Protein AF-A0A0M3JP18-F1 (afdb_monomer_lite)

Radius of gyration: 16.52 Å; chains: 1; bounding box: 40×25×47 Å

Organism: Anisakis simplex (NCBI:txid6269)

Foldseek 3Di:
DLVVLVVVVVVCVVCVLQADDDDDDDDDPDPDPDDDDPDDDNSDPPPRHRDADVNHRVVNVVVVVLVVVLVCCVVPPVVPVSSNVD

Structure (mmCIF, N/CA/C/O backbone):
data_AF-A0A0M3JP18-F1
#
_entry.id   AF-A0A0M3JP18-F1
#
loop_
_atom_site.group_PDB
_atom_site.id
_atom_site.type_symbol
_atom_site.label_atom_id
_atom_site.label_alt_id
_atom_site.label_comp_id
_atom_site.label_asym_id
_atom_site.label_entity_id
_atom_site.label_seq_id
_atom_site.pdbx_PDB_ins_code
_atom_site.Cartn_x
_atom_site.Cartn_y
_atom_site.Cartn_z
_atom_site.occupancy
_atom_site.B_iso_or_equiv
_atom_site.auth_seq_id
_atom_site.auth_comp_id
_atom_site.auth_asym_id
_atom_site.auth_atom_id
_atom_site.pdbx_PDB_model_num
ATOM 1 N N . MET A 1 1 ? -4.655 1.740 18.080 1.00 81.56 1 MET A N 1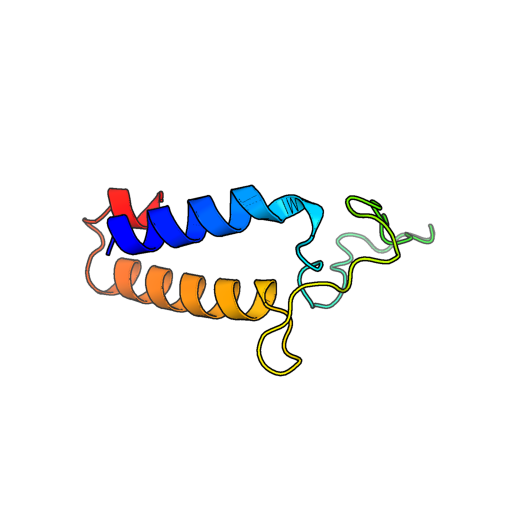
ATOM 2 C CA . MET A 1 1 ? -4.831 1.581 16.621 1.00 81.56 1 MET A CA 1
ATOM 3 C C . MET A 1 1 ? -4.063 2.664 15.879 1.00 81.56 1 MET A C 1
ATOM 5 O O . MET A 1 1 ? -3.085 2.311 15.238 1.00 81.56 1 MET A O 1
ATOM 9 N N . LEU A 1 2 ? -4.382 3.949 16.089 1.00 87.75 2 LEU A N 1
ATOM 10 C CA . LEU A 1 2 ? -3.635 5.096 15.545 1.00 87.75 2 LEU A CA 1
ATOM 11 C C . LEU A 1 2 ? -2.104 4.974 15.645 1.00 87.75 2 LEU A C 1
ATOM 13 O O . LEU A 1 2 ? -1.412 5.120 14.649 1.00 87.75 2 LEU A O 1
ATOM 17 N N . GLN A 1 3 ? -1.563 4.648 16.823 1.00 91.94 3 GLN A N 1
ATOM 18 C CA . GLN A 1 3 ? -0.110 4.514 16.997 1.00 91.94 3 GLN A CA 1
ATOM 19 C C . GLN A 1 3 ? 0.496 3.411 16.115 1.00 91.94 3 GLN A C 1
ATOM 21 O O . GLN A 1 3 ? 1.565 3.594 15.545 1.00 91.94 3 GLN A O 1
ATOM 26 N N . SER A 1 4 ? -0.190 2.276 15.970 1.00 92.19 4 SER A N 1
ATOM 27 C CA . SER A 1 4 ? 0.259 1.185 15.098 1.00 92.19 4 SER A CA 1
ATOM 28 C C . SER A 1 4 ? 0.228 1.601 13.626 1.00 92.19 4 SER A C 1
ATOM 30 O O . SER A 1 4 ? 1.157 1.280 12.893 1.00 92.19 4 SER A O 1
ATOM 32 N N . LEU A 1 5 ? -0.796 2.354 13.211 1.00 91.38 5 LEU A N 1
ATOM 33 C CA . LEU A 1 5 ? -0.888 2.914 11.860 1.00 91.38 5 LEU A CA 1
ATOM 34 C C . LEU A 1 5 ? 0.230 3.925 11.590 1.00 91.38 5 LEU A C 1
ATOM 36 O O . LEU A 1 5 ? 0.901 3.833 10.568 1.00 91.38 5 LEU A O 1
ATOM 40 N N . ALA A 1 6 ? 0.518 4.800 12.554 1.00 92.12 6 ALA A N 1
ATOM 41 C CA . ALA A 1 6 ? 1.619 5.754 12.464 1.00 92.12 6 ALA A CA 1
ATOM 42 C C . ALA A 1 6 ? 2.986 5.060 12.327 1.00 92.12 6 ALA A C 1
ATOM 44 O O . ALA A 1 6 ? 3.837 5.516 11.562 1.00 92.12 6 ALA A O 1
ATOM 45 N N . VAL A 1 7 ? 3.199 3.935 13.022 1.00 94.50 7 VAL A N 1
ATOM 46 C CA . VAL A 1 7 ? 4.414 3.117 12.865 1.00 94.50 7 VAL A CA 1
ATOM 47 C C . VAL A 1 7 ? 4.496 2.535 11.455 1.00 94.50 7 VAL A C 1
ATOM 49 O O . VAL A 1 7 ? 5.533 2.668 10.813 1.00 94.50 7 VAL A O 1
ATOM 52 N N . VAL A 1 8 ? 3.412 1.941 1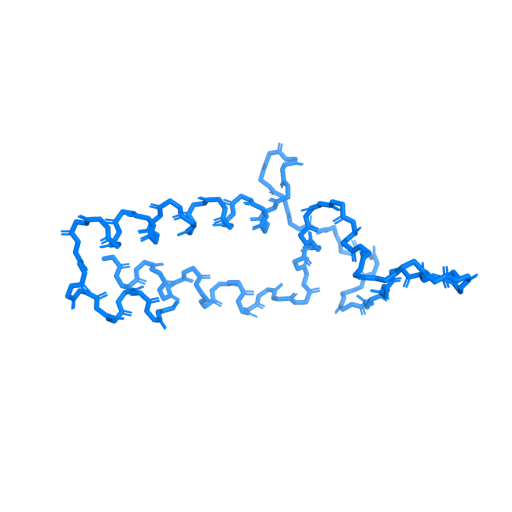0.943 1.00 92.88 8 VAL A N 1
ATOM 53 C CA . VAL A 1 8 ? 3.383 1.390 9.576 1.00 92.88 8 VAL A CA 1
ATOM 54 C C . VAL A 1 8 ? 3.668 2.482 8.541 1.00 92.88 8 VAL A C 1
ATOM 56 O O . VAL A 1 8 ? 4.532 2.295 7.685 1.00 92.88 8 VAL A O 1
ATOM 59 N N . SER A 1 9 ? 3.010 3.636 8.662 1.00 91.31 9 SER A N 1
ATOM 60 C CA . SER A 1 9 ? 3.194 4.802 7.790 1.00 91.31 9 SER A CA 1
ATOM 61 C C . SER A 1 9 ? 4.642 5.314 7.812 1.00 91.31 9 SER A C 1
ATOM 63 O O . SER A 1 9 ? 5.267 5.492 6.761 1.00 91.31 9 SER A O 1
ATOM 65 N N . SER A 1 10 ? 5.234 5.441 9.005 1.00 93.75 10 SER A N 1
ATOM 66 C CA . SER A 1 10 ? 6.631 5.866 9.178 1.00 93.75 10 SER A CA 1
ATOM 67 C C . SER A 1 10 ? 7.618 4.865 8.574 1.00 93.75 10 SER A C 1
ATOM 69 O O . SER A 1 10 ? 8.551 5.260 7.875 1.00 93.75 10 SER A O 1
ATOM 71 N N . CYS A 1 11 ? 7.402 3.563 8.796 1.00 92.38 11 CYS A N 1
ATOM 72 C CA . CYS A 1 11 ? 8.238 2.509 8.228 1.00 92.38 11 CYS A CA 1
ATOM 73 C C . CYS A 1 11 ? 8.197 2.529 6.699 1.00 92.38 11 CYS A C 1
ATOM 75 O O . CYS A 1 11 ? 9.256 2.557 6.078 1.00 92.38 11 CYS A O 1
ATOM 77 N N . LEU A 1 12 ? 7.003 2.559 6.094 1.00 91.00 12 LEU A N 1
ATOM 78 C CA . LEU A 1 12 ? 6.849 2.602 4.636 1.00 91.00 12 LEU A CA 1
ATOM 79 C C . LEU A 1 12 ? 7.485 3.852 4.027 1.00 91.00 12 LEU A C 1
ATOM 81 O O . LEU A 1 12 ? 8.146 3.758 2.996 1.00 91.00 12 LEU A O 1
ATOM 85 N N . SER A 1 13 ? 7.325 5.004 4.678 1.00 90.69 13 SER A N 1
ATOM 86 C CA . SER A 1 13 ? 7.936 6.259 4.233 1.00 90.69 13 SER A CA 1
ATOM 87 C C . SER A 1 13 ? 9.463 6.169 4.246 1.00 90.69 13 SER A C 1
ATOM 89 O O . SER A 1 13 ? 10.113 6.534 3.263 1.00 90.69 13 SER A O 1
ATOM 91 N N . GLY A 1 14 ? 10.033 5.604 5.316 1.00 90.12 14 GLY A N 1
ATOM 92 C CA . GLY A 1 14 ? 11.478 5.433 5.478 1.00 90.12 14 GLY A CA 1
ATOM 93 C C . GLY A 1 14 ? 12.122 4.504 4.445 1.00 90.12 14 GLY A C 1
ATOM 94 O O . GLY A 1 14 ? 13.284 4.698 4.101 1.00 90.12 14 GLY A O 1
ATOM 95 N N . ILE A 1 15 ? 11.376 3.531 3.913 1.00 88.69 15 ILE A N 1
ATOM 96 C CA . ILE A 1 15 ? 11.866 2.596 2.884 1.00 88.69 15 ILE A CA 1
ATOM 97 C C . ILE A 1 15 ? 11.251 2.837 1.500 1.00 88.69 15 ILE A C 1
ATOM 99 O O . ILE A 1 15 ? 11.363 1.990 0.621 1.00 88.69 15 ILE A O 1
ATOM 103 N N . SER A 1 16 ? 10.609 3.985 1.280 1.00 87.75 16 SER A N 1
ATOM 104 C CA . SER A 1 16 ? 9.817 4.264 0.072 1.00 87.75 16 SER A CA 1
ATOM 105 C C . SER A 1 16 ? 10.568 4.036 -1.244 1.00 87.75 16 SER A C 1
ATOM 107 O O . SER A 1 16 ? 9.980 3.532 -2.197 1.00 87.75 16 SER A O 1
ATOM 109 N N . ALA A 1 17 ? 11.871 4.330 -1.280 1.00 84.88 17 ALA A N 1
ATOM 110 C CA . ALA A 1 17 ? 12.721 4.129 -2.451 1.00 84.88 17 ALA A CA 1
ATOM 111 C C . ALA A 1 17 ? 12.998 2.651 -2.787 1.00 84.88 17 ALA A C 1
ATOM 113 O O . ALA A 1 17 ? 13.299 2.335 -3.933 1.00 84.88 17 ALA A O 1
ATOM 114 N N . SER A 1 18 ? 12.916 1.741 -1.812 1.00 87.19 18 SER A N 1
ATOM 115 C CA . SER A 1 18 ? 13.150 0.308 -2.029 1.00 87.19 18 SER A CA 1
ATOM 116 C C . SER A 1 18 ? 11.869 -0.500 -2.190 1.00 87.19 18 SER A C 1
ATOM 118 O O . SER A 1 18 ? 11.940 -1.663 -2.584 1.00 87.19 18 SER A O 1
ATOM 120 N N . LEU A 1 19 ? 10.706 0.084 -1.888 1.00 88.06 19 LEU A N 1
ATOM 121 C CA . LEU A 1 19 ? 9.434 -0.617 -1.993 1.00 88.06 19 LEU A CA 1
ATOM 122 C C . LEU A 1 19 ? 9.152 -1.035 -3.444 1.00 88.06 19 LEU A C 1
ATOM 124 O O . LEU A 1 19 ? 9.266 -0.209 -4.352 1.00 88.06 19 LEU A O 1
ATOM 128 N N . PRO A 1 20 ? 8.706 -2.282 -3.677 1.00 87.69 20 PRO A N 1
ATOM 129 C CA . PRO A 1 20 ? 8.206 -2.676 -4.988 1.00 87.69 20 PRO A CA 1
ATOM 130 C C . PRO A 1 20 ? 6.972 -1.845 -5.392 1.00 87.69 20 PRO A C 1
ATOM 132 O O . PRO A 1 20 ? 6.254 -1.284 -4.554 1.00 87.69 20 PRO A O 1
ATOM 135 N N . ALA A 1 21 ? 6.706 -1.773 -6.698 1.00 85.88 21 ALA A N 1
ATOM 136 C CA . ALA A 1 21 ? 5.446 -1.243 -7.215 1.00 85.88 21 ALA A CA 1
ATOM 137 C C . ALA A 1 21 ? 4.258 -2.083 -6.713 1.00 85.88 21 ALA A C 1
ATOM 139 O O . ALA A 1 21 ? 4.430 -3.250 -6.376 1.00 85.88 21 ALA A O 1
ATOM 140 N N . LEU A 1 22 ? 3.058 -1.499 -6.659 1.00 88.19 22 LEU A N 1
ATOM 141 C CA . LEU A 1 22 ? 1.841 -2.277 -6.402 1.00 88.19 22 LEU A CA 1
ATOM 142 C C . LEU A 1 22 ? 1.602 -3.247 -7.560 1.00 88.19 22 LEU A C 1
ATOM 144 O O . LEU A 1 22 ? 1.777 -2.870 -8.722 1.00 88.19 22 LEU A O 1
ATOM 148 N N . SER A 1 23 ? 1.189 -4.474 -7.252 1.00 86.69 23 SER A N 1
ATOM 149 C CA . SER A 1 23 ? 0.790 -5.417 -8.295 1.00 86.69 23 SER A CA 1
ATOM 150 C C . SER A 1 23 ? -0.594 -5.057 -8.833 1.00 86.69 23 SER A C 1
ATOM 152 O O . SER A 1 23 ? -1.464 -4.581 -8.106 1.00 86.69 23 SER A O 1
ATOM 154 N N . GLY A 1 24 ? -0.826 -5.322 -10.116 1.00 84.50 24 GLY A N 1
ATOM 155 C CA . GLY A 1 24 ? -2.144 -5.173 -10.722 1.00 84.50 24 GLY A CA 1
ATOM 156 C C . GLY A 1 24 ? -2.088 -4.904 -12.222 1.00 84.50 24 GLY A C 1
ATOM 157 O O . GLY A 1 24 ? -1.025 -4.588 -12.764 1.00 84.50 24 GLY A O 1
ATOM 158 N N . PRO A 1 25 ? -3.227 -5.041 -12.917 1.00 82.62 25 PRO A N 1
ATOM 159 C CA . PRO A 1 25 ? -3.316 -4.665 -14.316 1.00 82.62 25 PRO A CA 1
ATOM 160 C C . PRO A 1 25 ? -3.196 -3.144 -14.460 1.00 82.62 25 PRO A C 1
ATOM 162 O O . PRO A 1 25 ? -3.767 -2.381 -13.680 1.00 82.62 25 PRO A O 1
ATOM 165 N N . LEU A 1 26 ? -2.491 -2.695 -15.497 1.00 77.88 26 LEU A N 1
ATOM 166 C CA . LEU A 1 26 ? -2.482 -1.284 -15.871 1.00 77.88 26 LEU A CA 1
ATOM 167 C C . LEU A 1 26 ? -3.889 -0.874 -16.318 1.00 77.88 26 LEU A C 1
ATOM 169 O O . LEU A 1 26 ? -4.420 -1.410 -17.293 1.00 77.88 26 LEU A O 1
ATOM 173 N N . LEU A 1 27 ? -4.481 0.091 -15.614 1.00 79.06 27 LEU A N 1
ATOM 174 C CA . LEU A 1 27 ? -5.767 0.665 -15.991 1.00 79.06 27 LEU A CA 1
ATOM 175 C C . LEU A 1 27 ? -5.578 1.562 -17.218 1.00 79.06 27 LEU A C 1
ATOM 177 O O . LEU A 1 27 ? -4.913 2.596 -17.155 1.00 79.06 27 LEU A O 1
ATOM 181 N N . LYS A 1 28 ? -6.169 1.165 -18.347 1.00 75.00 28 LYS A N 1
ATOM 182 C CA . LYS A 1 28 ? -6.250 2.002 -19.546 1.00 75.00 28 LYS A CA 1
ATOM 183 C C . LYS A 1 28 ? -7.522 2.837 -19.465 1.00 75.00 28 LYS A C 1
ATOM 185 O O . L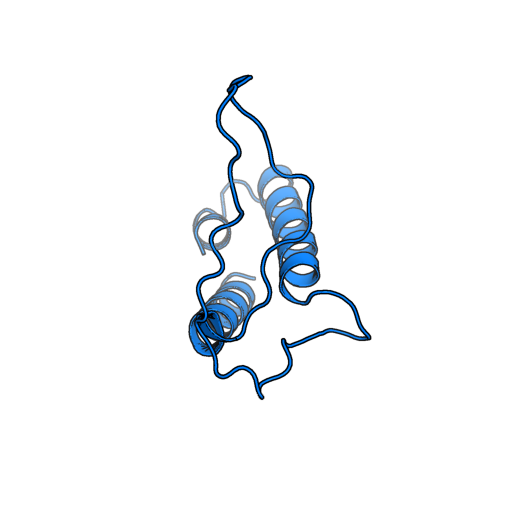YS A 1 28 ? -8.614 2.315 -19.645 1.00 75.00 28 LYS A O 1
ATOM 190 N N . PHE A 1 29 ? -7.376 4.126 -19.173 1.00 70.06 29 PHE A N 1
ATOM 191 C CA . PHE A 1 29 ? -8.511 5.052 -19.086 1.00 70.06 29 PHE A CA 1
ATOM 192 C C . PHE A 1 29 ? -9.069 5.453 -20.456 1.00 70.06 29 PHE A C 1
ATOM 194 O O . PHE A 1 29 ? -10.221 5.860 -20.553 1.00 70.06 29 PHE A O 1
ATOM 201 N N . ILE A 1 30 ? -8.247 5.363 -21.505 1.00 78.12 30 ILE A N 1
ATOM 202 C CA . ILE A 1 30 ? -8.604 5.713 -22.879 1.00 78.12 30 ILE A CA 1
ATOM 203 C C . ILE A 1 30 ? -7.910 4.716 -23.807 1.00 78.12 30 ILE A C 1
ATOM 205 O O . ILE A 1 30 ? -6.720 4.427 -23.631 1.00 78.12 30 ILE A O 1
ATOM 209 N N . ASP A 1 31 ? -8.634 4.220 -24.808 1.00 73.56 31 ASP A N 1
ATOM 210 C CA . ASP A 1 31 ? -8.036 3.476 -25.911 1.00 73.56 31 ASP A CA 1
ATOM 211 C C . ASP A 1 31 ? -7.187 4.428 -26.747 1.00 73.56 31 ASP A C 1
ATOM 213 O O . ASP A 1 31 ? -7.676 5.271 -27.497 1.00 73.56 31 ASP A O 1
ATOM 217 N N . THR A 1 32 ? -5.879 4.322 -26.566 1.00 74.88 32 THR A N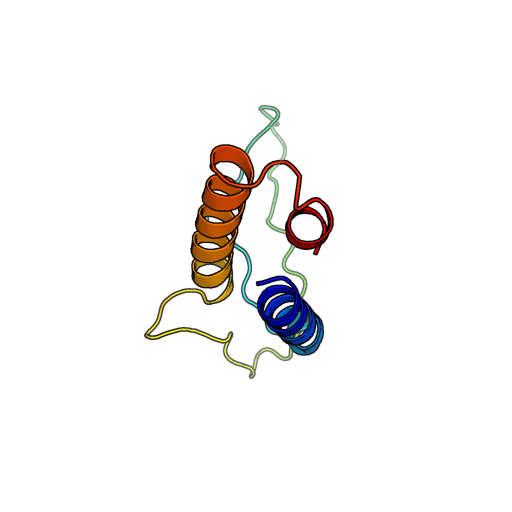 1
ATOM 218 C CA . THR A 1 32 ? -4.895 5.146 -27.254 1.00 74.88 32 THR A CA 1
ATOM 219 C C . THR A 1 32 ? -4.097 4.301 -28.246 1.00 74.88 32 THR A C 1
ATOM 221 O O . THR A 1 32 ? -3.649 3.202 -27.900 1.00 74.88 32 THR A O 1
ATOM 224 N N . PRO A 1 33 ? -3.866 4.796 -29.475 1.00 77.62 33 PRO A N 1
ATOM 225 C CA . PRO A 1 33 ? -2.970 4.138 -30.423 1.00 77.62 33 PRO A CA 1
ATOM 226 C C . PRO A 1 33 ? -1.495 4.248 -29.996 1.00 77.62 33 PRO A C 1
ATOM 228 O O . PRO A 1 33 ? -0.630 3.588 -30.572 1.00 77.62 33 PRO A O 1
ATOM 231 N N . VAL A 1 34 ? -1.188 5.082 -28.994 1.00 78.31 34 VAL A N 1
ATOM 232 C CA . VAL A 1 34 ? 0.169 5.292 -28.487 1.00 78.31 34 VAL A CA 1
ATOM 233 C C . VAL A 1 34 ? 0.519 4.204 -27.474 1.00 78.31 34 VAL A C 1
ATOM 235 O O . VAL A 1 34 ? -0.186 3.986 -26.491 1.00 78.31 34 VAL A O 1
ATOM 238 N N . LYS A 1 35 ? 1.650 3.524 -27.686 1.00 75.50 35 LYS A N 1
ATOM 239 C CA . LYS A 1 35 ? 2.178 2.560 -26.715 1.00 75.50 35 LYS A CA 1
ATOM 240 C C . LYS A 1 35 ? 2.621 3.300 -25.452 1.00 75.50 35 LYS A C 1
ATOM 242 O O . LYS A 1 35 ? 3.577 4.071 -25.493 1.00 75.50 35 LYS A O 1
ATOM 247 N N . PHE A 1 36 ? 1.942 3.041 -24.341 1.00 71.88 36 PHE A N 1
ATOM 248 C CA . PHE A 1 36 ? 2.389 3.459 -23.018 1.00 71.88 36 PHE A CA 1
ATOM 249 C C . PHE A 1 36 ? 3.360 2.425 -22.459 1.00 71.88 36 PHE A C 1
ATOM 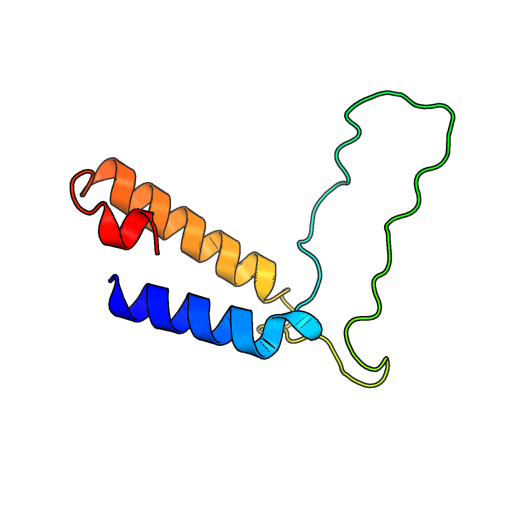251 O O . PHE A 1 36 ? 3.053 1.232 -22.429 1.00 71.88 36 PHE A O 1
ATOM 258 N N . TYR A 1 37 ? 4.515 2.897 -22.004 1.00 72.56 37 TYR A N 1
ATOM 259 C CA . TYR A 1 37 ? 5.474 2.086 -21.270 1.00 72.56 37 TYR A CA 1
ATOM 260 C C . TYR A 1 37 ? 5.368 2.441 -19.788 1.00 72.56 37 TYR A C 1
ATOM 262 O O . TYR A 1 37 ? 5.243 3.629 -19.466 1.00 72.56 37 TYR A O 1
ATOM 270 N N . PRO A 1 38 ? 5.380 1.446 -18.887 1.00 69.69 38 PRO A N 1
ATOM 271 C CA . PRO A 1 38 ? 5.430 1.722 -17.464 1.00 69.69 38 PRO A CA 1
ATOM 272 C C . PRO A 1 38 ? 6.686 2.540 -17.171 1.00 69.69 38 PRO A C 1
ATOM 274 O O . PRO A 1 38 ? 7.781 2.225 -17.635 1.00 69.69 38 PRO A O 1
ATOM 277 N N . PHE A 1 39 ? 6.509 3.629 -16.433 1.00 69.50 39 PHE A N 1
ATOM 278 C CA . PHE A 1 39 ? 7.626 4.451 -16.010 1.00 69.50 39 PHE A CA 1
ATOM 279 C C . PHE A 1 39 ? 8.412 3.698 -14.932 1.00 69.50 39 PHE A C 1
ATOM 281 O O . PHE A 1 39 ? 7.955 3.565 -13.797 1.00 69.50 39 PHE A O 1
ATOM 288 N N . GLU A 1 40 ? 9.583 3.180 -15.296 1.00 64.62 40 GLU A N 1
ATOM 289 C CA . GLU A 1 40 ? 10.494 2.507 -14.371 1.00 64.62 40 GLU A CA 1
ATOM 290 C C . GLU A 1 40 ? 11.373 3.546 -13.670 1.00 64.62 40 GLU A C 1
ATOM 292 O O . GLU A 1 40 ? 12.482 3.863 -14.100 1.00 64.62 40 GLU A O 1
ATOM 297 N N . PHE A 1 41 ? 10.865 4.121 -12.580 1.00 60.84 41 PHE A N 1
ATOM 298 C CA . PHE A 1 41 ? 11.694 4.968 -11.731 1.00 60.84 41 PHE A CA 1
ATOM 299 C C . PHE A 1 41 ? 12.674 4.080 -10.949 1.00 60.84 41 PHE A C 1
ATOM 301 O O . PHE A 1 41 ? 12.279 3.388 -10.009 1.00 60.84 41 PHE A O 1
ATOM 308 N N . LEU A 1 42 ? 13.954 4.083 -11.333 1.00 62.28 42 LEU A N 1
ATOM 309 C CA . LEU A 1 42 ? 15.026 3.443 -10.562 1.00 62.28 42 LEU A CA 1
ATOM 310 C C . LEU A 1 42 ? 15.296 4.260 -9.288 1.00 62.28 42 LEU A C 1
ATOM 312 O O . LEU A 1 42 ? 16.223 5.063 -9.227 1.00 62.28 42 LEU A O 1
ATOM 316 N N . ALA A 1 43 ? 14.450 4.077 -8.273 1.00 67.62 43 ALA A N 1
ATOM 317 C CA . ALA A 1 43 ? 14.580 4.743 -6.975 1.00 67.62 43 ALA A CA 1
ATOM 318 C C . ALA A 1 43 ? 15.693 4.144 -6.096 1.00 67.62 43 ALA A C 1
ATOM 320 O O . ALA A 1 43 ? 16.219 4.822 -5.215 1.00 67.62 43 ALA A O 1
ATOM 321 N N . ALA A 1 44 ? 16.053 2.881 -6.332 1.00 74.94 44 ALA A N 1
ATOM 322 C CA . ALA A 1 44 ? 17.064 2.147 -5.580 1.00 74.94 44 ALA A CA 1
ATOM 323 C C . ALA A 1 44 ? 18.118 1.534 -6.520 1.00 74.94 44 ALA A C 1
ATOM 325 O O . ALA A 1 44 ? 17.818 1.262 -7.686 1.00 74.94 44 ALA A O 1
ATOM 326 N N . PRO A 1 45 ? 19.348 1.282 -6.027 1.00 80.94 45 PRO A N 1
ATOM 327 C CA . PRO A 1 45 ? 20.362 0.560 -6.788 1.00 80.94 45 PRO A CA 1
ATOM 328 C C . PRO A 1 45 ? 19.839 -0.798 -7.266 1.00 80.94 45 PRO A C 1
ATOM 330 O O . PRO A 1 45 ? 19.193 -1.515 -6.506 1.00 80.94 45 PRO A O 1
ATOM 333 N N . SER A 1 46 ? 20.184 -1.194 -8.491 1.00 76.81 46 SER A N 1
ATOM 334 C CA . SER A 1 46 ? 19.754 -2.467 -9.097 1.00 76.81 46 SER A CA 1
ATOM 335 C C . SER A 1 46 ? 20.218 -3.716 -8.336 1.00 76.81 46 SER A C 1
ATOM 337 O O . SER A 1 46 ? 19.644 -4.790 -8.493 1.00 76.81 46 SER A O 1
ATOM 339 N N . SER A 1 47 ? 21.248 -3.587 -7.497 1.00 82.69 47 SER A N 1
ATOM 340 C CA . SER A 1 47 ? 21.730 -4.643 -6.602 1.00 82.69 47 SER A CA 1
ATOM 341 C C . SER A 1 47 ? 20.820 -4.884 -5.393 1.00 82.69 47 SER A C 1
ATOM 343 O O . SER A 1 47 ? 20.907 -5.941 -4.764 1.00 82.69 47 SER A O 1
ATOM 345 N N . LEU A 1 48 ? 19.955 -3.925 -5.049 1.00 81.62 48 LEU A N 1
ATOM 346 C CA . LEU A 1 48 ? 19.037 -4.040 -3.928 1.00 81.62 48 LEU A CA 1
ATOM 347 C C . LEU A 1 48 ? 17.823 -4.872 -4.347 1.00 81.62 48 LEU A C 1
ATOM 349 O O . LEU A 1 48 ? 17.051 -4.485 -5.222 1.00 81.62 48 LEU A O 1
ATOM 353 N N . LYS A 1 49 ? 17.624 -6.020 -3.697 1.00 83.62 49 LYS A N 1
ATOM 354 C CA . LYS A 1 49 ? 16.403 -6.803 -3.898 1.00 83.62 49 LYS A CA 1
ATOM 355 C C . LYS A 1 49 ? 15.221 -6.087 -3.236 1.00 83.62 49 LYS A C 1
ATOM 357 O O . LYS A 1 49 ? 15.354 -5.693 -2.074 1.00 83.62 49 LYS A O 1
ATOM 362 N N . PRO A 1 50 ? 14.069 -5.963 -3.918 1.00 84.00 50 PRO A N 1
ATOM 363 C CA . PRO A 1 50 ? 12.870 -5.424 -3.299 1.00 84.00 50 PRO A CA 1
ATOM 364 C C . PRO A 1 50 ? 12.487 -6.230 -2.044 1.00 84.00 50 PRO A C 1
ATOM 366 O O . PRO A 1 50 ? 12.606 -7.462 -2.049 1.00 84.00 50 PRO A O 1
ATOM 369 N N . PRO A 1 51 ? 12.025 -5.574 -0.968 1.00 87.19 51 PRO A N 1
ATOM 370 C CA . PRO A 1 51 ? 11.544 -6.251 0.224 1.00 87.19 51 PRO A CA 1
ATOM 371 C C . PRO A 1 51 ? 10.313 -7.103 -0.102 1.00 87.19 51 PRO A C 1
ATOM 373 O O . PRO A 1 51 ? 9.371 -6.653 -0.757 1.00 87.19 51 PRO A O 1
ATOM 376 N N . THR A 1 52 ? 10.311 -8.340 0.394 1.00 91.56 52 THR A N 1
ATOM 377 C CA . THR A 1 52 ? 9.197 -9.285 0.244 1.00 91.56 52 THR A CA 1
ATOM 378 C C . THR A 1 52 ? 8.842 -9.913 1.585 1.00 91.56 52 THR A C 1
ATOM 380 O O . THR A 1 52 ? 9.674 -9.996 2.491 1.00 91.56 52 THR A O 1
ATOM 383 N N . ARG A 1 53 ? 7.601 -10.382 1.714 1.00 89.25 53 ARG A N 1
ATOM 384 C CA . ARG A 1 53 ? 7.130 -11.176 2.84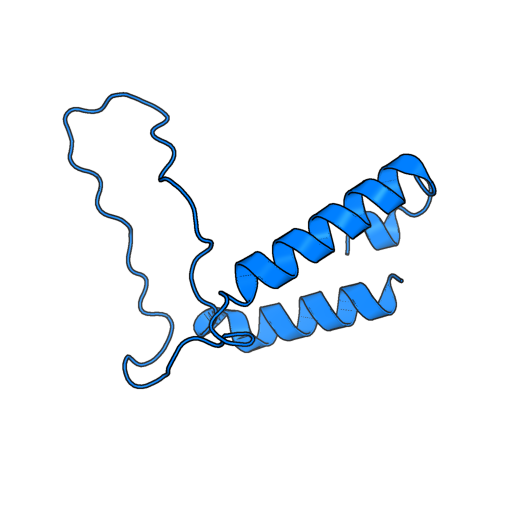9 1.00 89.25 53 ARG A CA 1
ATOM 385 C C . ARG A 1 53 ? 6.867 -12.597 2.365 1.00 89.25 53 ARG A C 1
ATOM 387 O O . ARG A 1 53 ? 5.856 -12.842 1.728 1.00 89.25 53 ARG A O 1
ATOM 394 N N . ASN A 1 54 ? 7.770 -13.538 2.639 1.00 90.38 54 ASN A N 1
ATOM 395 C CA . ASN A 1 54 ? 7.661 -14.924 2.147 1.00 90.38 54 ASN A CA 1
ATOM 396 C C . ASN A 1 54 ? 7.477 -15.015 0.613 1.00 90.38 54 ASN A C 1
ATOM 398 O O . ASN A 1 54 ? 6.722 -15.849 0.125 1.00 90.38 54 ASN A O 1
ATOM 402 N N . GLY A 1 55 ? 8.135 -14.129 -0.143 1.00 88.44 55 GLY A N 1
ATOM 403 C CA . GLY A 1 55 ? 7.988 -14.035 -1.601 1.00 88.44 55 GLY A CA 1
ATOM 404 C C . GLY A 1 55 ? 6.806 -13.185 -2.080 1.00 88.44 55 GLY A C 1
ATOM 405 O O . GLY A 1 55 ? 6.729 -12.882 -3.265 1.00 88.44 55 GLY A O 1
ATOM 406 N N . GLU A 1 56 ? 5.925 -12.742 -1.181 1.00 90.62 56 GLU A N 1
ATOM 407 C CA . GLU A 1 56 ? 4.848 -11.798 -1.485 1.00 90.62 56 GLU A CA 1
ATOM 408 C C . GLU A 1 56 ? 5.385 -10.361 -1.554 1.00 90.62 56 GLU A C 1
ATOM 410 O O . GLU A 1 56 ? 6.253 -9.960 -0.769 1.00 90.62 56 GLU A O 1
ATOM 415 N N . ASN A 1 57 ? 4.832 -9.563 -2.464 1.00 90.69 57 ASN A N 1
ATOM 416 C CA . ASN A 1 57 ? 5.061 -8.128 -2.523 1.00 90.69 57 ASN A CA 1
ATOM 417 C C . ASN A 1 57 ? 4.610 -7.472 -1.207 1.00 90.69 57 ASN A C 1
ATOM 419 O O . ASN A 1 57 ? 3.427 -7.469 -0.862 1.00 90.69 57 ASN A O 1
ATOM 423 N N . ILE A 1 58 ? 5.557 -6.890 -0.465 1.00 92.75 58 ILE A N 1
ATOM 424 C CA . ILE A 1 58 ? 5.259 -6.316 0.851 1.00 92.75 58 ILE A CA 1
ATOM 425 C C . ILE A 1 58 ? 4.260 -5.154 0.771 1.00 92.75 58 ILE A C 1
ATOM 427 O O . ILE A 1 58 ? 3.494 -4.941 1.709 1.00 92.75 58 ILE A O 1
ATOM 431 N N . ARG A 1 59 ? 4.239 -4.415 -0.343 1.00 91.44 59 ARG A N 1
ATOM 432 C CA . ARG A 1 59 ? 3.351 -3.269 -0.535 1.00 91.44 59 ARG A CA 1
ATOM 433 C C . ARG A 1 59 ? 1.905 -3.718 -0.720 1.00 91.44 59 ARG A C 1
ATOM 435 O O . ARG A 1 59 ? 1.019 -3.127 -0.109 1.00 91.44 59 ARG A O 1
ATOM 442 N N . ASP A 1 60 ? 1.687 -4.797 -1.468 1.00 93.19 60 ASP A N 1
ATOM 443 C CA . ASP A 1 60 ? 0.364 -5.417 -1.619 1.00 93.19 60 ASP A CA 1
ATOM 444 C C . ASP A 1 60 ? -0.119 -6.011 -0.294 1.00 93.19 60 ASP A C 1
ATOM 446 O O . ASP A 1 60 ? -1.262 -5.792 0.115 1.00 93.19 60 ASP A O 1
ATOM 450 N N . PHE A 1 61 ? 0.775 -6.700 0.424 1.00 94.06 61 PHE A N 1
ATOM 451 C CA . PHE A 1 61 ? 0.468 -7.233 1.745 1.00 94.06 61 PHE A CA 1
ATOM 452 C C . PHE A 1 61 ? -0.006 -6.123 2.691 1.00 94.06 61 PHE A C 1
ATOM 454 O O . PHE A 1 61 ? -1.069 -6.247 3.305 1.00 94.06 61 PHE A O 1
ATOM 461 N N . VAL A 1 62 ? 0.751 -5.026 2.801 1.00 93.94 62 VAL A N 1
ATOM 462 C CA . VAL A 1 62 ? 0.383 -3.911 3.681 1.00 93.94 62 VAL A CA 1
ATOM 463 C C . VAL A 1 62 ? -0.904 -3.240 3.208 1.00 93.94 62 VAL A C 1
ATOM 465 O O . VAL A 1 62 ? -1.769 -2.986 4.042 1.00 93.94 62 VAL A O 1
ATOM 468 N N . LEU A 1 63 ? -1.082 -3.031 1.899 1.00 94.12 63 LEU A N 1
ATOM 469 C CA . LEU A 1 63 ? -2.319 -2.481 1.342 1.00 94.12 63 LEU A CA 1
ATOM 470 C C . LEU A 1 63 ? -3.535 -3.319 1.755 1.00 94.12 63 LEU A C 1
ATOM 472 O O . LEU A 1 63 ? -4.483 -2.767 2.300 1.00 94.12 63 LEU A O 1
ATOM 476 N N . SER A 1 64 ? -3.478 -4.647 1.604 1.00 95.25 64 SER A N 1
ATOM 477 C CA . SER A 1 64 ? -4.587 -5.536 1.982 1.00 95.25 64 SER A CA 1
ATOM 478 C C . SER A 1 64 ? -4.976 -5.407 3.461 1.00 95.25 64 SER A C 1
ATOM 480 O O . SER A 1 64 ? -6.158 -5.400 3.813 1.00 95.25 64 SER A O 1
ATOM 482 N N . ARG A 1 65 ? -3.980 -5.261 4.345 1.00 94.81 65 ARG A N 1
ATOM 483 C CA . ARG A 1 65 ? -4.204 -5.073 5.783 1.00 94.81 65 ARG A CA 1
ATOM 484 C C . ARG A 1 65 ? -4.762 -3.694 6.079 1.00 94.81 65 ARG A C 1
ATOM 486 O O . ARG A 1 65 ? -5.667 -3.589 6.901 1.00 94.81 65 ARG A O 1
ATOM 493 N N . MET A 1 66 ? -4.266 -2.670 5.394 1.00 93.50 66 MET A N 1
ATOM 494 C CA . MET A 1 66 ? -4.758 -1.311 5.550 1.00 93.50 66 MET A CA 1
ATOM 495 C C . MET A 1 66 ? -6.205 -1.163 5.090 1.00 93.50 66 MET A C 1
ATOM 497 O O . MET A 1 66 ? -7.000 -0.576 5.816 1.00 93.50 66 MET A O 1
ATOM 501 N N . THR A 1 67 ? -6.574 -1.760 3.957 1.00 93.94 67 THR A N 1
ATOM 502 C CA . THR A 1 67 ? -7.961 -1.791 3.479 1.00 93.94 67 THR A CA 1
ATOM 503 C C . THR A 1 67 ? -8.878 -2.474 4.491 1.00 93.94 67 THR A C 1
ATOM 505 O O . THR A 1 67 ? -9.914 -1.922 4.838 1.00 93.94 67 THR A O 1
ATOM 508 N N . ALA A 1 68 ? -8.468 -3.616 5.054 1.00 94.75 68 ALA A N 1
ATOM 509 C CA . ALA A 1 68 ? -9.262 -4.302 6.074 1.00 94.75 68 ALA A CA 1
ATOM 510 C C . ALA A 1 68 ? -9.447 -3.463 7.355 1.00 94.75 68 ALA A C 1
ATOM 512 O O . ALA A 1 68 ? -10.521 -3.480 7.958 1.00 94.75 68 ALA A O 1
ATOM 513 N N . VAL A 1 69 ? -8.416 -2.721 7.778 1.00 93.00 69 VAL A N 1
ATOM 514 C CA . VAL A 1 69 ? -8.517 -1.799 8.922 1.00 93.00 69 VAL A CA 1
ATOM 515 C C . VAL A 1 69 ? -9.431 -0.618 8.594 1.00 93.00 69 VAL A C 1
ATOM 517 O O . VAL A 1 69 ? -10.264 -0.266 9.425 1.00 93.00 69 VAL A O 1
ATOM 520 N N . ALA A 1 70 ? -9.319 -0.040 7.397 1.00 91.12 70 ALA A N 1
ATOM 521 C CA . ALA A 1 70 ? -10.185 1.045 6.947 1.00 91.12 70 ALA A CA 1
ATOM 522 C C . ALA A 1 70 ? -11.657 0.607 6.908 1.00 91.12 70 ALA A C 1
ATOM 524 O O . ALA A 1 70 ? -12.505 1.275 7.494 1.00 91.12 70 ALA A O 1
ATOM 525 N N . ASP A 1 71 ? -11.954 -0.560 6.330 1.00 93.56 71 ASP A N 1
ATOM 526 C CA . ASP A 1 71 ? -13.304 -1.134 6.312 1.00 93.56 71 ASP A CA 1
ATOM 527 C C . ASP A 1 71 ? -13.846 -1.368 7.726 1.00 93.56 71 ASP A C 1
ATOM 529 O O . ASP A 1 71 ? -15.015 -1.096 8.011 1.00 93.56 71 ASP A O 1
ATOM 533 N N . TYR A 1 72 ? -13.002 -1.862 8.635 1.00 93.12 72 TYR A N 1
ATOM 534 C CA . TYR A 1 72 ? -13.380 -2.037 10.033 1.00 93.12 72 TYR A CA 1
ATOM 535 C C . TYR A 1 72 ? -13.709 -0.699 10.707 1.00 93.12 72 TYR A C 1
ATOM 537 O O . TYR A 1 72 ? -14.728 -0.609 11.397 1.00 93.12 72 TYR A O 1
ATOM 545 N N . LEU A 1 73 ? -12.874 0.326 10.509 1.00 91.06 73 LEU A N 1
ATOM 546 C CA . LEU A 1 73 ? -13.079 1.659 11.075 1.00 91.06 73 LEU A CA 1
ATOM 547 C C . LEU A 1 73 ? -14.366 2.289 10.543 1.00 91.06 73 LEU A C 1
ATOM 549 O O . LEU A 1 73 ? -15.194 2.715 11.339 1.00 91.06 73 LEU A O 1
ATOM 553 N N . LEU A 1 74 ? -14.591 2.250 9.230 1.00 91.38 74 LEU A N 1
ATOM 554 C CA . LEU A 1 74 ? -15.799 2.799 8.609 1.00 91.38 74 LEU A CA 1
ATOM 555 C C . LEU A 1 74 ? -17.079 2.113 9.102 1.00 91.38 74 LEU A C 1
ATOM 557 O O . LEU A 1 74 ? -18.099 2.769 9.272 1.00 91.38 74 LEU A O 1
ATOM 561 N N . ARG A 1 75 ? -17.042 0.800 9.359 1.00 93.06 75 ARG A N 1
ATOM 562 C CA . ARG A 1 75 ? -18.231 0.049 9.799 1.00 93.06 75 ARG A CA 1
ATOM 563 C C . ARG A 1 75 ? -18.520 0.145 11.293 1.00 93.06 75 ARG A C 1
ATOM 565 O O . ARG A 1 75 ? -19.667 -0.018 11.687 1.00 93.06 75 ARG A O 1
ATOM 572 N N . ASN A 1 76 ? -17.492 0.312 12.125 1.00 92.19 76 ASN A N 1
ATOM 573 C CA . ASN A 1 76 ? -17.622 0.125 13.576 1.00 92.19 76 ASN A CA 1
ATOM 574 C C . ASN A 1 76 ? -17.195 1.344 14.401 1.00 92.19 76 ASN A C 1
ATOM 576 O O . ASN A 1 76 ? -17.462 1.381 15.601 1.00 92.19 76 ASN A O 1
ATOM 580 N N . ARG A 1 77 ? -16.459 2.291 13.811 1.00 85.56 77 ARG A N 1
ATOM 581 C CA . ARG A 1 77 ? -15.821 3.423 14.501 1.00 85.56 77 ARG A CA 1
ATOM 582 C C . ARG A 1 77 ? -15.711 4.646 13.590 1.00 85.56 77 ARG A C 1
ATOM 584 O O . ARG A 1 77 ? -14.634 5.220 13.458 1.00 85.56 77 ARG A O 1
ATOM 591 N N . GLU A 1 78 ? -16.823 5.046 12.981 1.00 80.81 78 GLU A N 1
ATOM 592 C CA . GLU A 1 78 ? -16.875 6.194 12.062 1.00 80.81 78 GLU A CA 1
ATOM 593 C C . GLU A 1 78 ? -16.331 7.491 12.698 1.00 80.81 78 GLU A C 1
ATOM 595 O O . GLU A 1 78 ? -15.685 8.298 12.035 1.00 80.81 78 GLU A O 1
ATOM 600 N N . GLU A 1 79 ? -16.493 7.649 14.015 1.00 88.31 79 GLU A N 1
ATOM 601 C CA . GLU A 1 79 ? -15.994 8.803 14.774 1.00 88.31 79 GLU A CA 1
ATOM 602 C C . GLU A 1 79 ? -14.460 8.822 14.969 1.00 88.31 79 GLU A C 1
ATOM 604 O O . GLU A 1 79 ? -13.894 9.865 15.312 1.00 88.31 79 GLU A O 1
ATOM 609 N N . ASP A 1 80 ? -13.748 7.708 14.736 1.00 85.69 80 ASP A N 1
ATOM 610 C CA . ASP A 1 80 ? -12.279 7.615 14.849 1.00 85.69 80 ASP A CA 1
ATOM 611 C C . ASP A 1 80 ? -11.583 8.189 13.601 1.00 85.69 80 ASP A C 1
ATOM 613 O O . ASP A 1 80 ? -10.839 7.530 12.870 1.00 85.69 80 ASP A O 1
ATOM 617 N N . THR A 1 81 ? -11.835 9.476 13.372 1.00 85.25 81 THR A N 1
ATOM 618 C CA . THR A 1 81 ? -11.329 10.257 12.237 1.00 85.25 81 THR A CA 1
ATOM 619 C C . THR A 1 81 ? -9.804 10.306 12.185 1.00 85.25 81 THR A C 1
ATOM 621 O O . THR A 1 81 ? -9.231 10.282 11.101 1.00 85.25 81 THR A O 1
ATOM 624 N N . LYS A 1 82 ? -9.130 10.305 13.345 1.00 87.12 82 LYS A N 1
ATOM 625 C CA . LYS A 1 82 ? -7.661 10.333 13.421 1.00 87.12 82 LYS A CA 1
ATOM 626 C C . LYS A 1 82 ? -7.037 9.061 12.865 1.00 87.12 82 LYS A C 1
ATOM 628 O O . LYS A 1 82 ? -6.041 9.149 12.160 1.00 87.12 82 LYS A O 1
ATOM 633 N N . SER A 1 83 ? -7.591 7.893 13.198 1.00 83.56 83 SER A N 1
ATOM 634 C CA . SER A 1 83 ? -7.089 6.618 12.674 1.00 83.56 83 SER A CA 1
ATOM 635 C C . SER A 1 83 ? -7.409 6.448 11.187 1.00 83.56 83 SER A C 1
ATOM 637 O O . SER A 1 83 ? -6.629 5.821 10.480 1.00 83.56 83 SER A O 1
ATOM 639 N N . LEU A 1 84 ? -8.519 7.022 10.709 1.00 83.50 84 LEU A N 1
ATOM 640 C CA . LEU A 1 84 ? -8.879 7.040 9.286 1.00 83.50 84 LEU A CA 1
ATOM 641 C C . LEU A 1 84 ? -7.957 7.933 8.440 1.00 83.50 84 LEU A C 1
ATOM 643 O O . LEU A 1 84 ? -7.743 7.638 7.269 1.00 83.50 84 LEU A O 1
ATOM 647 N N . SER A 1 85 ? -7.418 9.009 9.016 1.00 81.81 85 SER A N 1
ATOM 648 C CA . SER A 1 85 ? -6.549 9.967 8.319 1.00 81.81 85 SER A CA 1
ATOM 649 C C . SER A 1 85 ? -5.043 9.706 8.479 1.00 81.81 85 SER A C 1
ATOM 651 O O . SER A 1 85 ? -4.248 10.569 8.108 1.00 81.81 85 SER A O 1
ATOM 653 N N . ALA A 1 86 ? -4.659 8.605 9.129 1.00 73.38 86 ALA A N 1
ATOM 654 C CA . ALA A 1 86 ? -3.280 8.307 9.533 1.00 73.38 86 ALA A CA 1
ATOM 655 C C . ALA A 1 86 ? -2.406 7.709 8.420 1.00 73.38 86 ALA A C 1
ATOM 657 O O . ALA A 1 86 ? -2.956 7.023 7.531 1.00 73.38 86 ALA A O 1
#

Secondary structure (DSSP, 8-state):
-HHHHHHHHHHHHHTTTTPPPPPS----SS--SS-PPP-----S-TTSPPPEETTEEHHHHHHHHHHHHHHHHHHH-TT-HHHHT-

Sequence (86 aa):
MLQSLAVVSSCLSGISASLPALSGPLLKFIDTPVKFYPFEFLAAPSSLKPPTRNGENIRDFVLSRMTAVADYLLRNREEDTKSLSA

pLDDT: mean 85.15, std 8.38, range [60.84, 95.25]